Protein AF-A0A821H5Y5-F1 (afdb_monomer)

Mean predicted aligned error: 12.53 Å

Sequence (109 aa):
LCGISSSSDQTLPGKKVWSIDEEIGFYMSSINISKKIKFSHYWSDYEHRLSLMSGVVRRVSIIPASSVPCESTFSIAGYIRRKERCSLSANAIRYSLVLKDSHKLELLR

Secondary structure (DSSP, 8-state):
----------PPTT--PPPHHHHHHHHHHHHTT-TTS-HHHHHHHTTTTSHHHHHHHHHHHTS-SSSHHHHHHHHHHHHHHH-GGG---HHHHHHHHHHHHHHHHHTT-

Radius of gyration: 22.26 Å; Cα contacts (8 Å, |Δi|>4): 31; chains: 1; bounding box: 38×46×62 Å

pLDDT: mean 77.39, std 15.37, range [34.06, 91.88]

Structure (mmCIF, N/CA/C/O backbone):
data_AF-A0A821H5Y5-F1
#
_entry.id   AF-A0A821H5Y5-F1
#
loop_
_atom_site.group_PDB
_atom_site.id
_atom_site.type_symbol
_atom_site.label_atom_id
_atom_site.label_alt_id
_atom_site.label_comp_id
_atom_site.label_asym_id
_atom_site.label_entity_id
_atom_site.label_seq_id
_atom_site.pdbx_PDB_ins_code
_atom_site.Cartn_x
_atom_site.Cartn_y
_atom_site.Cartn_z
_atom_site.occupancy
_atom_site.B_iso_or_equiv
_atom_site.auth_seq_id
_atom_site.auth_comp_id
_atom_site.auth_asym_id
_atom_site.auth_atom_id
_atom_site.pdbx_PDB_model_num
ATOM 1 N N . LEU A 1 1 ? 17.289 -29.392 0.149 1.00 38.06 1 LEU A N 1
ATOM 2 C CA . LEU A 1 1 ? 17.574 -28.868 -1.205 1.00 38.06 1 LEU A CA 1
ATOM 3 C C . LEU A 1 1 ? 16.287 -28.975 -2.011 1.00 38.06 1 LEU A C 1
ATOM 5 O O . LEU A 1 1 ? 16.022 -30.029 -2.567 1.00 38.06 1 LEU A O 1
ATOM 9 N N . CYS A 1 2 ? 15.423 -27.959 -1.947 1.00 37.75 2 CYS A N 1
ATOM 10 C CA . CYS A 1 2 ? 14.150 -27.974 -2.671 1.00 37.75 2 CYS A CA 1
ATOM 11 C C . CYS A 1 2 ? 14.326 -27.148 -3.946 1.00 37.75 2 CYS A C 1
ATOM 13 O O . CYS A 1 2 ? 14.694 -25.976 -3.869 1.00 37.75 2 CYS A O 1
ATOM 15 N N . GLY A 1 3 ? 14.170 -27.807 -5.094 1.00 34.06 3 GLY A N 1
ATOM 16 C CA . GLY A 1 3 ? 14.426 -27.258 -6.418 1.00 34.06 3 GLY A CA 1
ATOM 17 C C . GLY A 1 3 ? 13.461 -26.134 -6.776 1.00 34.06 3 GLY A C 1
ATOM 18 O O . GLY A 1 3 ? 12.247 -26.258 -6.621 1.00 34.06 3 GLY A O 1
ATOM 19 N N . ILE A 1 4 ? 14.026 -25.043 -7.286 1.00 40.38 4 ILE A N 1
ATOM 20 C CA . ILE A 1 4 ? 13.291 -23.967 -7.943 1.00 40.38 4 ILE A CA 1
ATOM 21 C C . ILE A 1 4 ? 12.732 -24.563 -9.236 1.00 40.38 4 ILE A C 1
ATOM 23 O O . ILE A 1 4 ? 13.470 -24.805 -10.187 1.00 40.38 4 ILE A O 1
ATOM 27 N N . SER A 1 5 ? 11.437 -24.865 -9.240 1.00 39.47 5 SER A N 1
ATOM 28 C CA . SER A 1 5 ? 10.725 -25.227 -10.461 1.00 39.47 5 SER A CA 1
ATOM 29 C C . SER A 1 5 ? 10.432 -23.939 -11.221 1.00 39.47 5 SER A C 1
ATOM 31 O O . SER A 1 5 ? 9.617 -23.122 -10.794 1.00 39.47 5 SER A O 1
ATOM 33 N N . SER A 1 6 ? 11.159 -23.738 -12.313 1.00 44.72 6 SER A N 1
ATOM 34 C CA . SER A 1 6 ? 10.932 -22.679 -13.289 1.00 44.72 6 SER A CA 1
ATOM 35 C C . SER A 1 6 ? 9.610 -22.946 -14.008 1.00 44.72 6 SER A C 1
ATOM 37 O O . SER A 1 6 ? 9.566 -23.714 -14.965 1.00 44.72 6 SER A O 1
ATOM 39 N N . SER A 1 7 ? 8.518 -22.353 -13.529 1.00 45.25 7 SER A N 1
ATOM 40 C CA . SER A 1 7 ? 7.233 -22.396 -14.228 1.00 45.25 7 SER A CA 1
ATOM 41 C C . SER A 1 7 ? 7.280 -21.457 -15.429 1.00 45.25 7 SER A C 1
ATOM 43 O O . SER A 1 7 ? 7.194 -20.237 -15.292 1.00 45.25 7 SER A O 1
ATOM 45 N N . SER A 1 8 ? 7.464 -22.048 -16.602 1.00 48.03 8 SER A N 1
ATOM 46 C CA . SER A 1 8 ? 7.286 -21.424 -17.905 1.00 48.03 8 SER A CA 1
ATOM 47 C C . SER A 1 8 ? 5.810 -21.139 -18.213 1.00 48.03 8 SER A C 1
ATOM 49 O O . SER A 1 8 ? 4.925 -21.913 -17.856 1.00 48.03 8 SER A O 1
ATOM 51 N N . ASP A 1 9 ? 5.630 -20.050 -18.964 1.00 46.22 9 ASP A N 1
ATOM 52 C CA . ASP A 1 9 ? 4.521 -19.699 -19.859 1.00 46.22 9 ASP A CA 1
ATOM 53 C C . ASP A 1 9 ? 3.201 -19.141 -19.306 1.00 46.22 9 ASP A C 1
ATOM 55 O O . ASP A 1 9 ? 2.366 -19.839 -18.738 1.00 46.22 9 ASP A O 1
ATOM 59 N N . GLN A 1 10 ? 2.943 -17.872 -19.660 1.00 42.59 10 GLN A N 1
ATOM 60 C CA . GLN A 1 10 ? 2.063 -17.536 -20.795 1.00 42.59 10 GLN A CA 1
ATOM 61 C C . GLN A 1 10 ? 2.211 -16.042 -21.155 1.00 42.59 10 GLN A C 1
ATOM 63 O O . GLN A 1 10 ? 1.681 -15.163 -20.477 1.00 42.59 10 GLN A O 1
ATOM 68 N N . THR A 1 11 ? 2.943 -15.743 -22.234 1.00 43.88 11 THR A N 1
ATOM 69 C CA . THR A 1 11 ? 3.113 -14.373 -22.751 1.00 43.88 11 THR A CA 1
ATOM 70 C C . THR A 1 11 ? 2.211 -14.178 -23.967 1.00 43.88 11 THR A C 1
ATOM 72 O O . THR A 1 11 ? 2.352 -14.877 -24.967 1.00 43.88 11 THR A O 1
ATOM 75 N N . LEU A 1 12 ? 1.282 -13.221 -23.888 1.00 50.22 12 LEU A N 1
ATOM 76 C CA . LEU A 1 12 ? 0.505 -12.744 -25.035 1.00 50.22 12 LEU A CA 1
ATOM 77 C C . LEU A 1 12 ? 1.454 -12.219 -26.136 1.00 50.22 12 LEU A C 1
ATOM 79 O O . LEU A 1 12 ? 2.441 -11.547 -25.814 1.00 50.22 12 LEU A O 1
ATOM 83 N N . PRO A 1 13 ? 1.169 -12.477 -27.425 1.00 40.47 13 PRO A N 1
ATOM 84 C CA . PRO A 1 13 ? 2.076 -12.140 -28.515 1.00 40.47 13 PRO A CA 1
ATOM 85 C C . PRO A 1 13 ? 2.171 -10.614 -28.668 1.00 40.47 13 PRO A C 1
ATOM 87 O O . PRO A 1 13 ? 1.183 -9.949 -28.968 1.00 40.47 13 PRO A O 1
ATOM 90 N N . GLY A 1 14 ? 3.363 -10.050 -28.444 1.00 56.97 14 GLY A N 1
ATOM 91 C CA . GLY A 1 14 ? 3.690 -8.657 -28.788 1.00 56.97 14 GLY A CA 1
ATOM 92 C C . GLY A 1 14 ? 4.061 -7.714 -27.636 1.00 56.97 14 GLY A C 1
ATOM 93 O O . GLY A 1 14 ? 4.491 -6.593 -27.904 1.00 56.97 14 GLY A O 1
ATOM 94 N N . LYS A 1 15 ? 3.965 -8.123 -26.363 1.00 58.75 15 LYS A N 1
ATOM 95 C CA . LYS A 1 15 ? 4.492 -7.314 -25.244 1.00 58.75 15 LYS A CA 1
ATOM 96 C C . LYS A 1 15 ? 5.953 -7.676 -24.975 1.00 58.75 15 LYS A C 1
ATOM 98 O O . LYS A 1 15 ? 6.232 -8.727 -24.408 1.00 58.75 15 LYS A O 1
ATOM 103 N N . LYS A 1 16 ? 6.887 -6.795 -25.362 1.00 71.06 16 LYS A N 1
ATOM 104 C CA . LYS A 1 16 ? 8.295 -6.889 -24.938 1.00 71.06 16 LYS A CA 1
ATOM 105 C C . LYS A 1 16 ? 8.335 -6.800 -23.408 1.00 71.06 16 LYS A C 1
ATOM 107 O O . LYS A 1 16 ? 8.073 -5.733 -22.861 1.00 71.06 16 LYS A O 1
ATOM 112 N N . VAL A 1 17 ? 8.642 -7.907 -22.739 1.00 77.69 17 VAL A N 1
ATOM 113 C CA . VAL A 1 17 ? 8.937 -7.919 -21.301 1.00 77.69 17 VAL A CA 1
ATOM 114 C C . VAL A 1 17 ? 10.341 -7.350 -21.127 1.00 77.69 17 VAL A C 1
ATOM 116 O O . VAL A 1 17 ? 11.274 -7.826 -21.770 1.00 77.69 17 VAL A O 1
ATOM 119 N N . TRP A 1 18 ? 10.474 -6.287 -20.337 1.00 84.38 18 TRP A N 1
ATOM 120 C CA . TRP A 1 18 ? 11.763 -5.642 -20.090 1.00 84.38 18 TRP A CA 1
ATOM 121 C C . T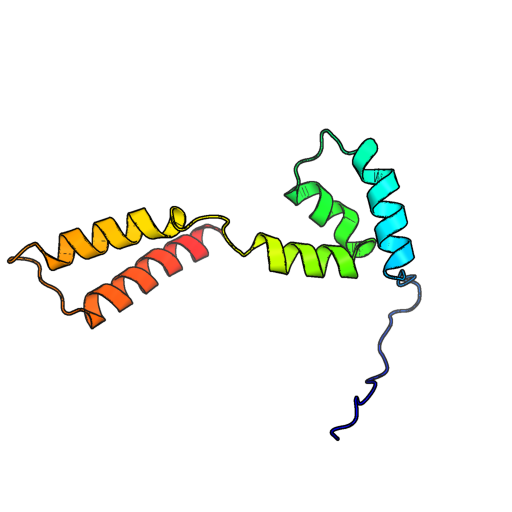RP A 1 18 ? 12.508 -6.363 -18.969 1.00 84.38 18 TRP A C 1
ATOM 123 O O . TRP A 1 18 ? 11.893 -6.866 -18.025 1.00 84.38 18 TRP A O 1
ATOM 133 N N . SER A 1 19 ? 13.834 -6.424 -19.074 1.00 89.69 19 SER A N 1
ATOM 134 C CA . SER A 1 19 ? 14.665 -6.859 -17.951 1.00 89.69 19 SER A CA 1
ATOM 135 C C . SER A 1 19 ? 14.662 -5.802 -16.842 1.00 89.69 19 SER A C 1
ATOM 137 O O . SER A 1 19 ? 14.326 -4.637 -17.065 1.00 89.69 19 SER A O 1
ATOM 139 N N . ILE A 1 20 ? 15.070 -6.191 -15.631 1.00 88.69 20 ILE A N 1
ATOM 140 C CA . ILE A 1 20 ? 15.155 -5.246 -14.511 1.00 88.69 20 ILE A CA 1
ATOM 141 C C . ILE A 1 20 ? 16.121 -4.088 -14.809 1.00 88.69 20 ILE A C 1
ATOM 143 O O . ILE A 1 20 ? 15.824 -2.946 -14.469 1.00 88.69 20 ILE A O 1
ATOM 147 N N . ASP A 1 21 ? 17.229 -4.357 -15.503 1.00 91.88 21 ASP A N 1
ATOM 148 C CA . ASP A 1 21 ? 18.220 -3.342 -15.867 1.00 91.88 21 ASP A CA 1
ATOM 149 C C . ASP A 1 21 ? 17.668 -2.360 -16.911 1.00 91.88 21 ASP A C 1
ATOM 151 O O . ASP A 1 21 ? 17.907 -1.154 -16.822 1.00 91.88 21 ASP A O 1
ATOM 155 N N . GLU A 1 22 ? 16.874 -2.855 -17.869 1.00 91.31 22 GLU A N 1
ATOM 156 C CA . GLU A 1 22 ? 16.170 -2.019 -18.847 1.00 91.31 22 GLU A CA 1
ATOM 157 C C . GLU A 1 22 ? 15.120 -1.123 -18.166 1.00 91.31 22 GLU A C 1
ATOM 159 O O . GLU A 1 22 ? 15.046 0.074 -18.462 1.00 91.31 22 GLU A O 1
ATOM 164 N N . GLU A 1 23 ? 14.337 -1.669 -17.226 1.00 91.69 23 GLU A N 1
ATOM 165 C CA . GLU A 1 23 ? 13.358 -0.897 -16.446 1.00 91.69 23 GLU A CA 1
ATOM 166 C C . GLU A 1 23 ? 14.043 0.195 -15.600 1.00 91.69 23 GLU A C 1
ATOM 168 O O . GLU A 1 23 ? 13.604 1.350 -15.614 1.00 91.69 23 GLU A O 1
ATOM 173 N N . ILE A 1 24 ? 15.151 -0.130 -14.921 1.00 91.19 24 ILE A N 1
ATOM 174 C CA . ILE A 1 24 ? 15.936 0.832 -14.128 1.00 91.19 24 ILE A CA 1
ATOM 175 C C . ILE A 1 24 ? 16.503 1.936 -15.025 1.00 91.19 24 ILE A C 1
ATOM 177 O O . ILE A 1 24 ? 16.400 3.119 -14.686 1.00 91.19 24 ILE A O 1
ATOM 181 N N . GLY A 1 25 ? 17.075 1.572 -16.176 1.00 91.06 25 GLY A N 1
ATOM 182 C CA . GLY A 1 25 ? 17.611 2.532 -17.140 1.00 91.06 25 GLY A CA 1
ATOM 183 C C . GLY A 1 25 ? 16.541 3.504 -17.637 1.00 91.06 25 GLY A C 1
ATOM 184 O O . GLY A 1 25 ? 16.750 4.722 -17.637 1.00 91.06 25 GLY A O 1
ATOM 185 N N . PHE A 1 26 ? 15.356 2.987 -17.977 1.00 90.38 26 PHE A N 1
ATOM 186 C CA . PHE A 1 26 ? 14.223 3.823 -18.360 1.00 90.38 26 PHE A CA 1
ATOM 187 C C . PHE A 1 26 ? 13.797 4.749 -17.222 1.00 90.38 26 PHE A C 1
ATOM 189 O O . PHE A 1 26 ? 13.697 5.954 -17.446 1.00 90.38 26 PHE A O 1
ATOM 196 N N . TYR A 1 27 ? 13.617 4.223 -16.009 1.00 89.31 27 TYR A N 1
ATOM 197 C CA . TYR A 1 27 ? 13.226 5.009 -14.839 1.00 89.31 27 TYR A CA 1
ATOM 198 C C . TYR A 1 27 ? 14.187 6.176 -14.560 1.00 89.31 27 TYR A C 1
ATOM 200 O O . TYR A 1 27 ? 13.748 7.308 -14.353 1.00 89.31 27 TYR A O 1
ATOM 208 N N . MET A 1 28 ? 15.500 5.934 -14.605 1.00 89.12 28 MET A N 1
ATOM 209 C CA . MET A 1 28 ? 16.509 6.980 -14.385 1.00 89.12 28 MET A CA 1
ATOM 210 C C . MET A 1 28 ? 16.471 8.069 -15.467 1.00 89.12 28 MET A C 1
ATOM 212 O O . MET A 1 28 ? 16.729 9.243 -15.185 1.00 89.12 28 MET A O 1
ATOM 216 N N . SER A 1 29 ? 16.113 7.707 -16.701 1.00 87.50 29 SER A N 1
ATOM 217 C CA . SER A 1 29 ? 15.958 8.668 -17.799 1.00 87.50 29 SER A CA 1
ATOM 218 C C . SER A 1 29 ? 14.651 9.470 -17.712 1.00 87.50 29 SER A C 1
ATOM 220 O O . SER A 1 29 ? 14.643 10.680 -17.947 1.00 87.50 29 SER 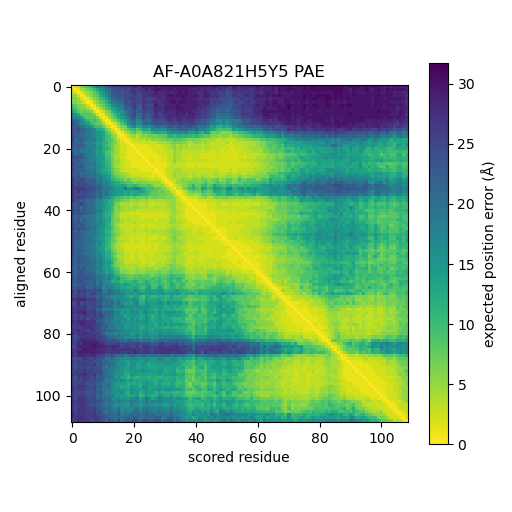A O 1
ATOM 222 N N . SER A 1 30 ? 13.548 8.830 -17.316 1.00 84.56 30 SER A N 1
ATOM 223 C CA . SER A 1 30 ? 12.207 9.421 -17.294 1.00 84.56 30 SER A CA 1
ATOM 224 C C . SER A 1 30 ? 11.956 10.277 -16.053 1.00 84.56 30 SER A C 1
ATOM 226 O O . SER A 1 30 ? 11.235 11.276 -16.135 1.00 84.56 30 SER A O 1
ATOM 228 N N . ILE A 1 31 ? 12.569 9.951 -14.909 1.00 81.25 31 ILE A N 1
ATOM 229 C CA . ILE A 1 31 ? 12.334 10.671 -13.649 1.00 81.25 31 ILE A CA 1
ATOM 230 C C . ILE A 1 31 ? 12.770 12.137 -13.716 1.00 81.25 31 ILE A C 1
ATOM 232 O O . ILE A 1 31 ? 12.122 13.013 -13.142 1.00 81.25 31 ILE A O 1
ATOM 236 N N . ASN A 1 32 ? 13.824 12.428 -14.482 1.00 72.69 32 ASN A N 1
ATOM 237 C CA . ASN A 1 32 ? 14.318 13.789 -14.673 1.00 72.69 32 ASN A CA 1
ATOM 238 C C . ASN A 1 32 ? 13.345 14.660 -15.481 1.00 72.69 32 ASN A C 1
ATOM 240 O O . ASN A 1 32 ? 13.247 15.861 -15.230 1.00 72.69 32 ASN A O 1
ATOM 244 N N . ILE A 1 33 ? 12.587 14.048 -16.394 1.00 70.19 33 ILE A N 1
ATOM 245 C CA . ILE A 1 33 ? 11.552 14.699 -17.211 1.00 70.19 33 ILE A CA 1
ATOM 246 C C . ILE A 1 33 ? 10.245 14.829 -16.405 1.00 70.19 33 ILE A C 1
ATOM 248 O O . ILE A 1 33 ? 9.506 15.805 -16.527 1.00 70.19 33 ILE A O 1
ATOM 252 N N . SER A 1 34 ? 9.991 13.874 -15.512 1.00 63.94 34 SER A N 1
ATOM 253 C CA . SER A 1 34 ? 8.739 13.696 -14.774 1.00 63.94 34 SER A CA 1
ATOM 254 C C . SER A 1 34 ? 8.621 14.503 -13.466 1.00 63.94 34 SER A C 1
ATOM 256 O O . SER A 1 34 ? 7.696 14.261 -12.690 1.00 63.94 34 SER A O 1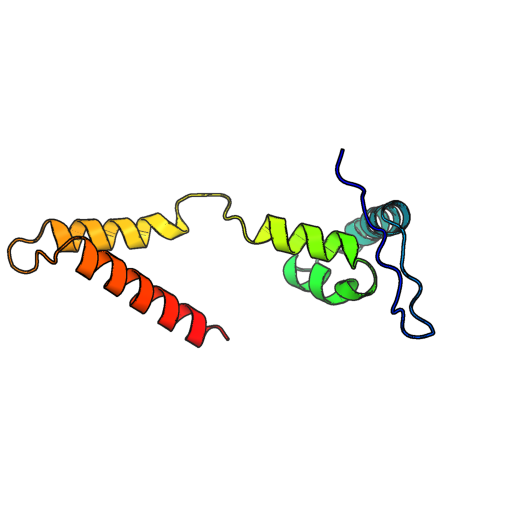
ATOM 258 N N . LYS A 1 35 ? 9.492 15.485 -13.189 1.00 67.25 35 LYS A N 1
ATOM 259 C CA . LYS A 1 35 ? 9.530 16.214 -11.893 1.00 67.25 35 LYS A CA 1
ATOM 260 C C . LYS A 1 35 ? 8.211 16.883 -11.463 1.00 67.25 35 LYS A C 1
ATOM 262 O O . LYS A 1 35 ? 8.080 17.264 -10.305 1.00 67.25 35 LYS A O 1
ATOM 267 N N . LYS A 1 36 ? 7.240 17.040 -12.370 1.00 76.94 36 LYS A N 1
ATOM 268 C CA . LYS A 1 36 ? 5.910 17.614 -12.091 1.00 76.94 36 LYS A CA 1
ATOM 269 C C . LYS A 1 36 ? 4.788 16.578 -11.913 1.00 76.94 36 LYS A C 1
ATOM 271 O O . LYS A 1 36 ? 3.675 16.966 -11.565 1.00 76.94 36 LYS A O 1
ATOM 276 N N . ILE A 1 37 ? 5.038 15.292 -12.157 1.00 82.94 37 ILE A N 1
ATOM 277 C CA . ILE A 1 37 ? 4.012 14.242 -12.072 1.00 82.94 37 ILE A CA 1
ATOM 278 C C . ILE A 1 37 ? 3.927 13.736 -10.629 1.00 82.94 37 ILE A C 1
ATOM 280 O O . ILE A 1 37 ? 4.941 13.486 -9.978 1.00 82.94 37 ILE A O 1
ATOM 284 N N . LYS A 1 38 ? 2.703 13.576 -10.114 1.00 84.62 38 LYS A N 1
ATOM 285 C CA . LYS A 1 38 ? 2.470 12.957 -8.803 1.00 84.62 38 LYS A CA 1
ATOM 286 C C . LYS A 1 38 ? 2.955 11.508 -8.823 1.00 84.62 38 LYS A C 1
ATOM 288 O O . LYS A 1 38 ? 2.702 10.792 -9.786 1.00 84.62 38 LYS A O 1
ATOM 293 N N . PHE A 1 39 ? 3.567 11.059 -7.729 1.00 85.25 39 PHE A N 1
ATOM 294 C CA . PHE A 1 39 ? 4.102 9.700 -7.594 1.00 85.25 39 PHE A CA 1
ATOM 295 C C . PHE A 1 39 ? 3.108 8.614 -8.037 1.00 85.25 39 PHE A C 1
ATOM 297 O O . PHE A 1 39 ? 3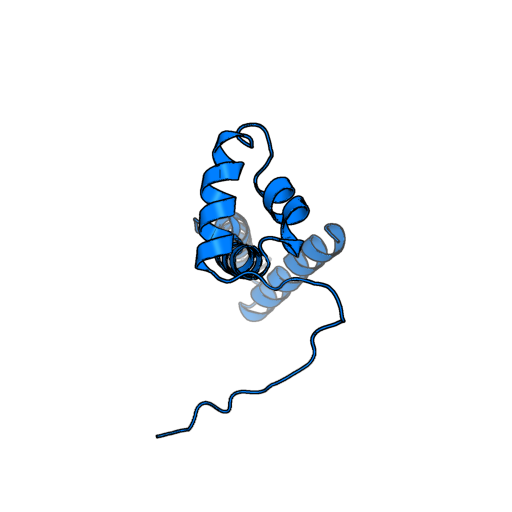.443 7.776 -8.865 1.00 85.25 39 PHE A O 1
ATOM 304 N N . SER A 1 40 ? 1.864 8.665 -7.550 1.00 84.94 40 SER A N 1
ATOM 305 C CA . SER A 1 40 ? 0.828 7.683 -7.900 1.00 84.94 40 SER A CA 1
ATOM 306 C C . SER A 1 40 ? 0.483 7.670 -9.390 1.00 84.94 40 SER A C 1
ATOM 308 O O . SER A 1 40 ? 0.262 6.602 -9.949 1.00 84.94 40 SER A O 1
ATOM 310 N N . HIS A 1 41 ? 0.471 8.836 -10.039 1.00 87.19 41 HIS A N 1
ATOM 311 C CA . HIS A 1 41 ? 0.164 8.946 -11.465 1.00 87.19 41 HIS A CA 1
ATOM 312 C C . HIS A 1 41 ? 1.308 8.377 -12.297 1.00 87.19 41 HIS A C 1
ATOM 314 O O . HIS A 1 41 ? 1.069 7.570 -13.182 1.00 87.19 41 HIS A O 1
ATOM 320 N N . TYR A 1 42 ? 2.554 8.700 -11.940 1.00 88.94 42 TYR A N 1
ATOM 321 C CA . TYR A 1 42 ? 3.725 8.160 -12.623 1.00 88.94 42 TYR A CA 1
ATOM 322 C C . TYR A 1 42 ? 3.711 6.622 -12.646 1.00 88.94 42 TYR A C 1
ATOM 324 O O . TYR A 1 42 ? 3.846 6.008 -13.701 1.00 88.94 42 TYR A O 1
ATOM 332 N N . TRP A 1 43 ? 3.495 5.982 -11.496 1.00 88.94 43 TRP A N 1
ATOM 333 C CA . TRP A 1 43 ? 3.497 4.517 -11.431 1.00 88.94 43 TRP A CA 1
ATOM 334 C C . TRP A 1 43 ? 2.288 3.868 -12.104 1.00 88.94 43 TRP A C 1
ATOM 336 O O . TRP A 1 43 ? 2.408 2.725 -12.532 1.00 88.94 43 TRP A O 1
ATOM 346 N N . SER A 1 44 ? 1.168 4.585 -12.226 1.00 86.62 44 SER A N 1
ATOM 347 C CA . SER A 1 44 ? -0.000 4.134 -12.989 1.00 86.62 44 SER A CA 1
ATOM 348 C C . SER A 1 44 ? 0.231 4.258 -14.500 1.00 86.62 44 SER A C 1
ATOM 350 O O . SER A 1 44 ? -0.054 3.326 -15.246 1.00 86.62 44 SER A O 1
ATOM 352 N N . ASP A 1 45 ? 0.785 5.382 -14.956 1.00 88.06 45 ASP A N 1
ATOM 353 C CA . ASP A 1 45 ? 0.970 5.693 -16.379 1.00 88.06 45 ASP A CA 1
ATOM 354 C C . ASP A 1 45 ? 2.052 4.823 -17.034 1.00 88.06 45 ASP A C 1
ATOM 356 O O . ASP A 1 45 ? 1.982 4.529 -18.228 1.00 88.06 45 ASP A O 1
ATOM 360 N N . TYR A 1 46 ? 3.058 4.402 -16.261 1.00 87.88 46 TYR A N 1
ATOM 361 C CA . TYR A 1 46 ? 4.166 3.568 -16.738 1.00 87.88 46 TYR A CA 1
ATOM 362 C C . TYR A 1 46 ? 4.077 2.108 -16.284 1.00 87.88 46 TYR A C 1
ATOM 364 O O . TYR A 1 46 ? 5.018 1.351 -16.523 1.00 87.88 46 TYR A O 1
ATOM 372 N N . GLU A 1 47 ? 2.968 1.680 -15.675 1.00 86.19 47 GLU A N 1
ATOM 373 C CA . GLU A 1 47 ? 2.790 0.327 -15.127 1.00 86.19 47 GLU A CA 1
ATOM 374 C C . GLU A 1 47 ? 3.104 -0.783 -16.143 1.00 86.19 47 GLU A C 1
ATOM 376 O O . GLU A 1 47 ? 3.749 -1.778 -15.815 1.00 86.19 47 GLU A O 1
ATOM 381 N N . HIS A 1 48 ? 2.688 -0.605 -17.398 1.00 85.94 48 HIS A N 1
ATOM 382 C CA . HIS A 1 48 ? 2.906 -1.582 -18.467 1.00 85.94 48 HIS A CA 1
ATOM 383 C C . HIS A 1 48 ? 4.357 -1.672 -18.940 1.00 85.94 48 HIS A C 1
ATOM 385 O O . HIS A 1 48 ? 4.722 -2.698 -19.510 1.00 85.94 48 HIS A O 1
ATOM 391 N N . ARG A 1 49 ? 5.156 -0.612 -18.759 1.00 84.44 49 ARG A N 1
ATOM 392 C CA . ARG A 1 49 ? 6.583 -0.568 -19.137 1.00 84.44 49 ARG A CA 1
ATOM 393 C C . ARG A 1 49 ? 7.507 -0.886 -17.967 1.00 84.44 49 ARG A C 1
ATOM 395 O O . ARG A 1 49 ? 8.600 -1.382 -18.185 1.00 84.44 49 ARG A O 1
ATOM 402 N N . LEU A 1 50 ? 7.062 -0.579 -16.753 1.00 88.25 50 LEU A N 1
ATOM 403 C CA . LEU A 1 50 ? 7.780 -0.751 -15.495 1.00 88.25 50 LEU A CA 1
ATOM 404 C C . LEU A 1 50 ? 7.056 -1.786 -14.635 1.00 88.25 50 LEU A C 1
ATOM 406 O O . LEU A 1 50 ? 6.634 -1.505 -13.513 1.00 88.25 50 LEU A O 1
ATOM 410 N N . SER A 1 51 ? 6.814 -2.969 -15.189 1.00 88.62 51 SER A N 1
ATOM 411 C CA . SER A 1 51 ? 5.969 -3.985 -14.556 1.00 88.62 51 SER A CA 1
ATOM 412 C C . SER A 1 51 ? 6.617 -4.563 -13.294 1.00 88.62 51 SER A C 1
ATOM 414 O O . SER A 1 51 ? 5.955 -4.703 -12.260 1.00 88.62 51 SER A O 1
ATOM 416 N N . LEU A 1 52 ? 7.928 -4.820 -13.338 1.00 89.19 52 LEU A N 1
ATOM 417 C CA . LEU A 1 52 ? 8.680 -5.358 -12.208 1.00 89.19 52 LEU A CA 1
ATOM 418 C C . LEU A 1 52 ? 8.848 -4.282 -11.134 1.00 89.19 52 LEU A C 1
ATOM 420 O O . LEU A 1 52 ? 8.549 -4.517 -9.956 1.00 89.19 52 LEU A O 1
ATOM 424 N N . MET A 1 53 ? 9.252 -3.077 -11.539 1.00 89.44 53 MET A N 1
ATOM 425 C CA . MET A 1 53 ? 9.449 -1.951 -10.630 1.00 89.44 53 MET A CA 1
ATOM 426 C C . MET A 1 53 ? 8.137 -1.477 -9.999 1.00 89.44 53 MET A C 1
ATOM 428 O O . MET A 1 53 ? 8.089 -1.296 -8.784 1.00 89.44 53 MET A O 1
ATOM 432 N N . SER A 1 54 ? 7.050 -1.335 -10.764 1.00 89.12 54 SER A N 1
ATOM 433 C CA . SER A 1 54 ? 5.737 -0.945 -10.218 1.00 89.12 54 SER A CA 1
ATOM 434 C C . SER A 1 54 ? 5.197 -1.983 -9.231 1.00 89.12 54 SER A C 1
ATOM 436 O O . SER A 1 54 ? 4.533 -1.626 -8.254 1.00 89.12 54 SER A O 1
ATOM 438 N N . GLY A 1 55 ? 5.505 -3.267 -9.438 1.00 86.94 55 GLY A N 1
ATOM 439 C CA . GLY A 1 55 ? 5.205 -4.331 -8.484 1.00 86.94 55 GLY A CA 1
ATOM 440 C C . GLY A 1 55 ? 5.960 -4.162 -7.163 1.00 86.94 55 GLY A C 1
ATOM 441 O O . GLY A 1 55 ? 5.367 -4.293 -6.091 1.00 86.94 55 GLY A O 1
ATOM 442 N N . VAL A 1 56 ? 7.255 -3.833 -7.218 1.00 88.31 56 VAL A N 1
ATO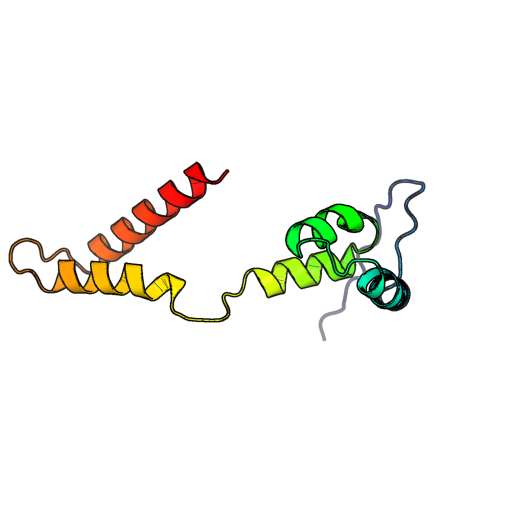M 443 C CA . VAL A 1 56 ? 8.066 -3.539 -6.020 1.00 88.31 56 VAL A CA 1
ATOM 444 C C . VAL A 1 56 ? 7.555 -2.288 -5.313 1.00 88.31 56 VAL A C 1
ATOM 446 O O . VAL A 1 56 ? 7.320 -2.321 -4.105 1.00 88.31 56 VAL A O 1
ATOM 449 N N . VAL A 1 57 ? 7.327 -1.211 -6.061 1.00 89.06 57 VAL A N 1
ATOM 450 C CA . VAL A 1 57 ? 6.852 0.066 -5.528 1.00 89.06 57 VAL A CA 1
ATOM 451 C C . VAL A 1 57 ? 5.526 -0.103 -4.815 1.00 89.06 57 VAL A C 1
ATOM 453 O O . VAL A 1 57 ? 5.404 0.336 -3.681 1.00 89.06 57 VAL A O 1
ATOM 456 N N . ARG A 1 58 ? 4.557 -0.810 -5.404 1.00 86.12 58 ARG A N 1
ATOM 457 C CA . ARG A 1 58 ? 3.280 -1.069 -4.728 1.00 86.12 58 ARG A CA 1
ATOM 458 C C . ARG A 1 58 ? 3.463 -1.784 -3.398 1.00 86.12 58 ARG A C 1
ATOM 460 O O . ARG A 1 58 ? 2.850 -1.381 -2.419 1.00 86.12 58 ARG A O 1
ATOM 467 N N . ARG A 1 59 ? 4.339 -2.789 -3.326 1.00 85.88 59 ARG A N 1
ATOM 468 C CA . ARG A 1 59 ? 4.606 -3.494 -2.062 1.00 85.88 59 ARG A CA 1
ATOM 469 C C . ARG A 1 59 ? 5.237 -2.585 -1.010 1.00 85.88 59 ARG A C 1
ATOM 471 O O . ARG A 1 59 ? 4.829 -2.632 0.144 1.00 85.88 59 ARG A O 1
ATOM 478 N N . VAL A 1 60 ? 6.205 -1.760 -1.400 1.00 85.44 60 VAL A N 1
ATOM 479 C CA . VAL A 1 60 ? 6.927 -0.883 -0.467 1.00 85.44 60 VAL A CA 1
ATOM 480 C C . VAL A 1 60 ? 6.076 0.320 -0.053 1.00 85.44 60 VAL A C 1
ATOM 482 O O . VAL A 1 60 ? 6.056 0.679 1.118 1.00 85.44 60 VAL A O 1
ATOM 485 N N . SER A 1 61 ? 5.323 0.916 -0.976 1.00 82.12 61 SER A N 1
ATOM 486 C CA . SER A 1 61 ? 4.496 2.102 -0.726 1.00 82.12 61 SER A CA 1
ATOM 487 C C . SER A 1 61 ? 3.247 1.830 0.116 1.00 82.12 61 SER A C 1
ATOM 489 O O . SER A 1 61 ? 2.661 2.777 0.632 1.00 82.12 61 SER A O 1
ATOM 491 N N . ILE A 1 62 ? 2.836 0.567 0.276 1.00 78.50 62 ILE A N 1
ATOM 492 C CA . ILE A 1 62 ? 1.767 0.183 1.215 1.00 78.50 62 ILE A CA 1
ATOM 493 C C . ILE A 1 62 ? 2.250 0.267 2.670 1.00 78.50 62 ILE A C 1
ATOM 495 O O . ILE A 1 62 ? 1.430 0.414 3.575 1.00 78.50 62 ILE A O 1
ATOM 499 N N . ILE A 1 63 ? 3.561 0.192 2.913 1.00 79.75 63 ILE A N 1
ATOM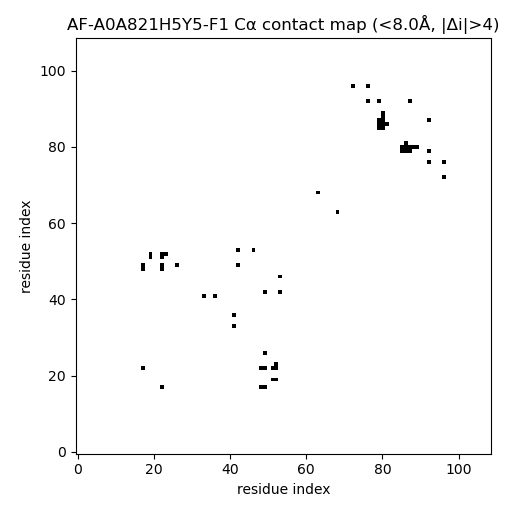 500 C CA . ILE A 1 63 ? 4.121 0.238 4.262 1.00 79.75 63 ILE A CA 1
ATOM 501 C C . ILE A 1 63 ? 4.110 1.700 4.731 1.00 79.75 63 ILE A C 1
ATOM 503 O O . ILE A 1 63 ? 4.849 2.523 4.182 1.00 79.75 63 ILE A O 1
ATOM 507 N N . PRO A 1 64 ? 3.285 2.064 5.730 1.00 78.12 64 PRO A N 1
ATOM 508 C CA . PRO A 1 64 ? 3.279 3.421 6.247 1.00 78.12 64 PRO A CA 1
ATOM 509 C C . PRO A 1 64 ? 4.627 3.725 6.906 1.00 78.12 64 PRO A C 1
ATOM 511 O O . PRO A 1 64 ? 5.168 2.916 7.656 1.00 78.12 64 PRO A O 1
ATOM 514 N N . ALA A 1 65 ? 5.155 4.923 6.659 1.00 82.38 65 ALA A N 1
ATOM 515 C CA . ALA A 1 65 ? 6.430 5.357 7.228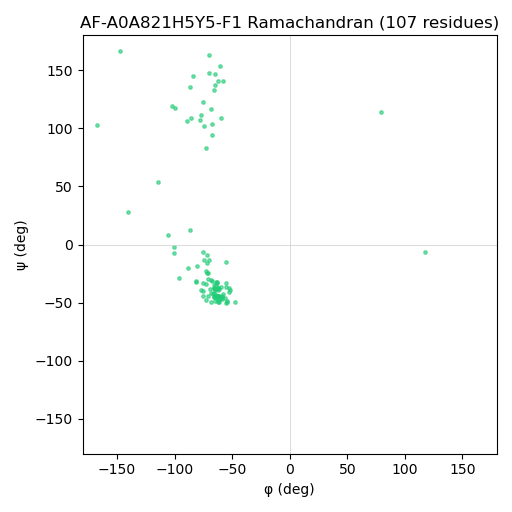 1.00 82.38 65 ALA A CA 1
ATOM 516 C C . ALA A 1 65 ? 6.361 5.660 8.740 1.00 82.38 65 ALA A C 1
ATOM 518 O O . ALA A 1 65 ? 7.394 5.898 9.361 1.00 82.38 65 ALA A O 1
ATOM 519 N N . SER A 1 66 ? 5.165 5.685 9.340 1.00 81.44 66 SER A N 1
ATOM 520 C CA . SER A 1 66 ? 4.989 5.946 10.771 1.00 81.44 66 SER A CA 1
ATOM 521 C C . SER A 1 66 ? 3.797 5.199 11.372 1.00 81.44 66 SER A C 1
ATOM 523 O O . SER A 1 66 ? 2.922 4.701 10.662 1.00 81.44 66 SER A O 1
ATOM 525 N N . SER A 1 67 ? 3.754 5.163 12.705 1.00 79.38 67 SER A N 1
ATOM 526 C CA . SER A 1 67 ? 2.634 4.662 13.512 1.00 79.38 67 SER A CA 1
ATOM 527 C C . SER A 1 67 ? 1.431 5.607 13.563 1.00 79.38 67 SER A C 1
ATOM 529 O O . SER A 1 67 ? 0.351 5.184 13.978 1.00 79.38 67 SER A O 1
ATOM 531 N N . VAL A 1 68 ? 1.592 6.861 13.127 1.00 76.50 68 VAL A N 1
ATOM 532 C CA . VAL A 1 68 ? 0.582 7.930 13.222 1.00 76.50 68 VAL A CA 1
ATOM 533 C C . VAL A 1 68 ? -0.787 7.535 12.649 1.00 76.50 68 VAL A C 1
ATOM 535 O O . VAL A 1 68 ? -1.796 7.845 13.288 1.00 76.50 68 VAL A O 1
ATOM 538 N N . PRO A 1 69 ? -0.895 6.796 11.522 1.00 75.88 69 PRO A N 1
ATOM 539 C CA . PRO A 1 69 ? -2.194 6.342 11.022 1.00 75.88 69 PRO A CA 1
ATOM 540 C C . PRO A 1 69 ? -2.998 5.534 12.055 1.00 75.88 69 PRO A C 1
ATOM 542 O O . PRO A 1 69 ? -4.224 5.643 12.105 1.00 75.88 69 PRO A O 1
ATOM 545 N N . CYS A 1 70 ? -2.317 4.778 12.920 1.00 82.31 70 CYS A N 1
ATOM 546 C CA . CYS A 1 70 ? -2.934 3.953 13.957 1.00 82.31 70 CYS A CA 1
ATOM 547 C C . CYS A 1 70 ? -3.165 4.707 15.280 1.00 82.31 70 CYS A C 1
ATOM 549 O O . CYS A 1 70 ? -4.007 4.288 16.074 1.00 82.31 70 CYS A O 1
ATOM 551 N N . GLU A 1 71 ? -2.469 5.820 15.533 1.00 83.75 71 GLU A N 1
ATOM 552 C CA . GLU A 1 71 ? -2.532 6.558 16.809 1.00 83.75 71 GLU A CA 1
ATOM 553 C C . GLU A 1 71 ? -3.927 7.114 17.112 1.00 83.75 71 GLU A C 1
ATOM 555 O O . GLU A 1 71 ? -4.389 7.063 18.256 1.00 83.75 71 GLU A O 1
ATOM 560 N N . SER A 1 72 ? -4.642 7.578 16.084 1.00 84.38 72 SER A N 1
ATOM 561 C CA . SER A 1 72 ? -6.036 8.019 16.228 1.00 84.38 72 SER A CA 1
ATOM 562 C C . SER A 1 72 ? -6.947 6.873 16.693 1.00 84.38 72 SER A C 1
ATOM 564 O O . SER A 1 72 ? -7.728 7.024 17.636 1.00 84.38 72 SER A O 1
ATOM 566 N N . THR A 1 73 ? -6.787 5.692 16.095 1.00 84.62 73 THR A N 1
ATOM 567 C CA . THR A 1 73 ? -7.524 4.478 16.449 1.00 84.62 73 THR A CA 1
ATOM 568 C C . THR A 1 73 ? -7.167 3.994 17.859 1.00 84.62 73 THR A C 1
ATOM 570 O O . THR A 1 73 ? -8.068 3.667 18.637 1.00 84.62 73 THR A O 1
ATOM 573 N N . PHE A 1 74 ? -5.889 4.022 18.247 1.00 86.19 74 PHE A N 1
ATOM 574 C CA . PHE A 1 74 ? -5.465 3.673 19.608 1.00 86.19 74 PHE A CA 1
ATOM 575 C C . PHE A 1 74 ? -5.984 4.651 20.663 1.00 86.19 74 PHE A C 1
ATOM 577 O O . PHE A 1 74 ? -6.392 4.222 21.744 1.00 86.19 74 PHE A O 1
ATOM 584 N N . SER A 1 75 ? -6.043 5.944 20.344 1.00 86.69 75 SER A N 1
ATOM 585 C CA . SER A 1 75 ? -6.595 6.965 21.239 1.00 86.69 75 SER A CA 1
ATOM 586 C C . SER A 1 75 ? -8.076 6.714 21.532 1.00 86.69 75 SER A C 1
ATOM 588 O O . SER A 1 75 ? -8.492 6.735 22.693 1.00 86.69 75 SER A O 1
ATOM 590 N N . ILE A 1 76 ? -8.862 6.389 20.498 1.00 85.38 76 ILE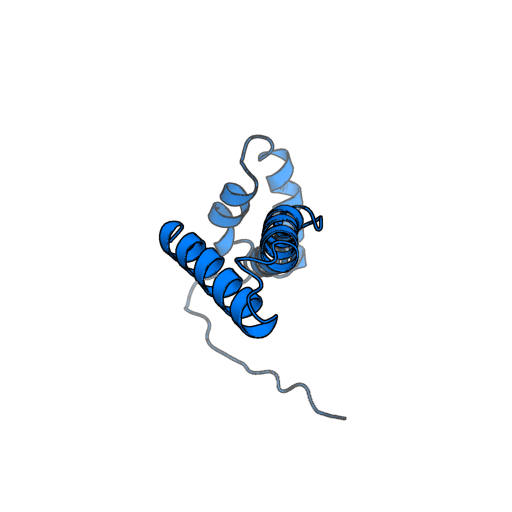 A N 1
ATOM 591 C CA . ILE A 1 76 ? -10.284 6.036 20.633 1.00 85.38 76 ILE A CA 1
ATOM 592 C C . ILE A 1 76 ? -10.447 4.758 21.466 1.00 85.38 76 ILE A C 1
ATOM 594 O O . ILE A 1 76 ? -11.235 4.730 22.413 1.00 85.38 76 ILE A O 1
ATOM 598 N N . ALA A 1 77 ? -9.667 3.717 21.167 1.00 85.81 77 ALA A N 1
ATOM 599 C CA . ALA A 1 77 ? -9.702 2.459 21.909 1.00 85.81 77 ALA A CA 1
ATOM 600 C C . ALA A 1 77 ? -9.378 2.662 23.400 1.00 85.81 77 ALA A C 1
ATOM 602 O O . ALA A 1 77 ? -10.069 2.142 24.280 1.00 85.81 77 ALA A O 1
ATOM 603 N N . GLY A 1 78 ? -8.352 3.466 23.691 1.00 84.06 78 GLY A N 1
ATOM 604 C CA . GLY A 1 78 ? -7.951 3.816 25.050 1.00 84.06 78 GLY A CA 1
ATOM 605 C C . GLY A 1 78 ? -8.981 4.675 25.784 1.00 84.06 78 GLY A C 1
ATOM 606 O O . GLY A 1 78 ? -9.103 4.567 27.004 1.00 84.06 78 GLY A O 1
ATOM 607 N N . TYR A 1 79 ? -9.735 5.516 25.075 1.00 85.44 79 TYR A N 1
ATOM 608 C CA . TYR A 1 79 ? -10.850 6.266 25.656 1.00 85.44 79 TYR A CA 1
ATOM 609 C C . TYR A 1 79 ? -12.011 5.341 26.046 1.00 85.44 79 TYR A C 1
ATOM 611 O O . TYR A 1 79 ? -12.457 5.381 27.192 1.00 85.44 79 TYR A O 1
ATOM 619 N N . ILE A 1 80 ? -12.448 4.465 25.133 1.00 84.00 80 ILE A N 1
ATOM 620 C CA . ILE A 1 80 ? -13.555 3.522 25.370 1.00 84.00 80 ILE A CA 1
ATOM 621 C C . ILE A 1 80 ? -13.231 2.600 26.549 1.00 84.00 80 ILE A C 1
ATOM 623 O O . ILE A 1 80 ? -14.049 2.441 27.451 1.00 84.00 80 ILE A O 1
ATOM 627 N N . ARG A 1 81 ? -12.007 2.061 26.600 1.00 80.88 81 ARG A N 1
ATOM 628 C CA . ARG A 1 81 ? -11.588 1.154 27.677 1.00 80.88 81 ARG A CA 1
ATOM 629 C C . ARG A 1 81 ? -11.554 1.815 29.059 1.00 80.88 81 ARG A C 1
ATOM 631 O O . ARG A 1 81 ? -11.819 1.144 30.048 1.00 80.88 81 ARG A O 1
ATOM 638 N N . ARG A 1 82 ? -11.196 3.101 29.147 1.00 81.06 82 ARG A N 1
ATOM 639 C CA . ARG A 1 82 ? -11.058 3.821 30.430 1.00 81.06 82 ARG A CA 1
ATOM 640 C C . ARG A 1 82 ? -12.385 4.308 31.010 1.00 81.06 82 ARG A C 1
ATOM 642 O O . ARG A 1 82 ? -12.437 4.646 32.187 1.00 81.06 82 ARG A O 1
ATOM 649 N N . LYS A 1 83 ? -13.441 4.396 30.203 1.00 79.00 83 LYS A N 1
ATOM 650 C CA . LYS A 1 83 ? -14.727 4.945 30.635 1.00 79.00 83 LYS A CA 1
ATOM 651 C C . LYS A 1 83 ? -15.559 3.842 31.296 1.00 79.00 83 LYS A C 1
ATOM 653 O O . LYS A 1 83 ? -16.062 2.970 30.598 1.00 79.00 83 LYS A O 1
ATOM 658 N N . GLU A 1 84 ? -15.745 3.898 32.619 1.00 64.69 84 GLU A N 1
ATOM 659 C CA . GLU A 1 84 ? -16.454 2.852 33.390 1.00 64.69 84 GLU A CA 1
ATOM 660 C C . GLU A 1 84 ? -17.849 2.505 32.851 1.00 64.69 84 GLU A C 1
ATOM 662 O O . GLU A 1 84 ? -18.228 1.341 32.818 1.00 64.69 84 GLU A O 1
ATOM 667 N N . ARG A 1 85 ? -18.604 3.494 32.358 1.00 66.00 85 ARG A N 1
ATOM 668 C CA . ARG A 1 85 ? -19.951 3.277 31.794 1.00 66.00 85 ARG A CA 1
ATOM 669 C C . ARG A 1 85 ? -19.961 2.635 30.400 1.00 66.00 85 ARG A C 1
ATOM 671 O O . ARG A 1 85 ? -21.033 2.357 29.872 1.00 66.00 85 ARG A O 1
ATOM 678 N N . CYS A 1 86 ? -18.798 2.456 29.776 1.00 64.38 86 CYS A N 1
ATOM 679 C CA . CYS A 1 86 ? -18.653 1.950 28.411 1.00 64.38 86 CYS A CA 1
ATOM 680 C C . CYS A 1 86 ? -17.466 0.980 28.282 1.00 64.38 86 CYS A C 1
ATOM 682 O O . CYS A 1 86 ? -16.875 0.898 27.203 1.00 64.38 86 CYS A O 1
ATOM 684 N N . SER A 1 87 ? -17.088 0.270 29.353 1.00 67.81 87 SER A N 1
ATOM 685 C CA . SER A 1 87 ? -15.952 -0.656 29.322 1.00 67.81 87 SER A CA 1
ATOM 686 C C . SER A 1 87 ? -16.308 -1.918 28.526 1.00 67.81 87 SER A C 1
ATOM 688 O O . SER A 1 87 ? -16.709 -2.961 29.037 1.00 67.81 87 SER A O 1
ATOM 690 N N . LEU A 1 88 ? -16.184 -1.816 27.204 1.00 78.94 88 LEU A N 1
ATOM 691 C CA . LEU A 1 88 ? -16.261 -2.975 26.329 1.00 78.94 88 LEU A CA 1
ATOM 692 C C . LEU A 1 88 ? -15.079 -3.912 26.614 1.00 78.94 88 LEU A C 1
ATOM 694 O O . LEU A 1 88 ? -13.961 -3.474 26.903 1.00 78.94 88 LEU A O 1
ATOM 698 N N . SER A 1 89 ? -15.314 -5.217 26.466 1.00 87.44 89 SER A N 1
ATOM 699 C CA . SER A 1 89 ? -14.234 -6.201 26.510 1.00 87.44 89 SER A CA 1
ATOM 700 C C . SER A 1 89 ? -13.212 -5.928 25.400 1.00 87.44 89 SER A C 1
ATOM 702 O O . SER A 1 89 ? -13.543 -5.389 24.340 1.00 87.44 89 SER A O 1
ATOM 704 N N . ALA A 1 90 ? -11.958 -6.338 25.609 1.00 84.94 90 ALA A N 1
ATOM 705 C CA . ALA A 1 90 ? -10.893 -6.136 24.623 1.00 84.94 90 ALA A CA 1
ATOM 706 C C . ALA A 1 90 ? -11.250 -6.715 23.239 1.00 84.94 90 ALA A C 1
ATOM 708 O O . ALA A 1 90 ? -10.963 -6.097 22.213 1.00 84.94 90 ALA A O 1
ATOM 709 N N . ASN A 1 91 ? -11.944 -7.858 23.213 1.00 89.62 91 ASN A N 1
ATOM 710 C CA . ASN A 1 91 ? -12.429 -8.479 21.982 1.00 89.62 91 ASN A CA 1
ATOM 711 C C . ASN A 1 91 ? -13.484 -7.613 21.287 1.00 89.62 91 ASN A C 1
ATOM 713 O O . ASN A 1 91 ? -13.393 -7.390 20.082 1.00 89.62 91 ASN A O 1
ATOM 717 N N . ALA A 1 92 ? -14.451 -7.078 22.036 1.00 89.25 92 ALA A N 1
ATOM 718 C CA . ALA A 1 92 ? -15.497 -6.236 21.469 1.00 89.25 92 ALA A CA 1
ATOM 719 C C . ALA A 1 92 ? -14.930 -4.920 20.903 1.00 89.25 92 ALA A C 1
ATOM 721 O O . ALA A 1 92 ? -15.331 -4.498 19.817 1.00 89.25 92 ALA A O 1
ATOM 722 N N . ILE A 1 93 ? -13.932 -4.319 21.567 1.00 87.50 93 ILE A N 1
ATOM 723 C CA . ILE A 1 93 ? -13.212 -3.148 21.039 1.00 87.50 93 ILE A CA 1
ATOM 724 C C . ILE A 1 93 ? -12.489 -3.513 19.739 1.00 87.50 93 ILE A C 1
ATOM 726 O O . ILE A 1 93 ? -12.658 -2.826 18.736 1.00 87.50 93 ILE A O 1
ATOM 730 N N . ARG A 1 94 ? -11.729 -4.617 19.723 1.00 87.31 94 ARG A N 1
ATOM 731 C CA . ARG A 1 94 ? -10.995 -5.076 18.534 1.00 87.31 94 ARG A CA 1
ATOM 732 C C . ARG A 1 94 ? -11.919 -5.259 17.327 1.00 87.31 94 ARG A C 1
ATOM 734 O O . ARG A 1 94 ? -11.618 -4.725 16.264 1.00 87.31 94 ARG A O 1
ATOM 741 N N . TYR A 1 95 ? -13.032 -5.976 17.481 1.00 91.19 95 TYR A N 1
ATOM 742 C CA . TYR A 1 95 ? -13.975 -6.179 16.377 1.00 91.19 95 TYR A CA 1
ATOM 743 C C . TYR A 1 95 ? -14.628 -4.870 15.925 1.00 91.19 95 TYR A C 1
ATOM 745 O O . TYR A 1 95 ? -14.744 -4.634 14.726 1.00 91.19 95 TYR A O 1
ATOM 753 N N . SER A 1 96 ? -14.967 -3.977 16.858 1.00 88.88 96 SER A N 1
ATOM 754 C CA . SER A 1 96 ? -15.538 -2.665 16.528 1.00 88.88 96 SER A CA 1
ATOM 755 C C . SER A 1 96 ? -14.574 -1.795 15.714 1.00 88.88 96 SER A C 1
ATOM 757 O O . SER A 1 96 ? -14.996 -1.116 14.780 1.00 88.88 96 SER A O 1
ATOM 759 N N . LEU A 1 97 ? -13.274 -1.831 16.028 1.00 87.94 97 LEU A N 1
ATOM 760 C CA . LEU A 1 97 ? -12.255 -1.108 15.262 1.00 87.94 97 LEU A CA 1
ATOM 761 C C . LEU A 1 97 ? -12.104 -1.667 13.845 1.00 87.94 97 LEU A C 1
ATOM 763 O O . LEU A 1 97 ? -12.049 -0.892 12.895 1.00 87.94 97 LEU A O 1
ATOM 767 N N . VAL A 1 98 ? -12.101 -2.997 13.699 1.00 89.94 98 VAL A N 1
ATOM 768 C CA . VAL A 1 98 ? -12.060 -3.651 12.381 1.00 89.94 98 VAL A CA 1
ATOM 769 C C . VAL A 1 98 ? -13.275 -3.250 11.544 1.00 89.94 98 VAL A C 1
ATOM 771 O O . VAL A 1 98 ? -13.109 -2.865 10.390 1.00 89.94 98 VAL A O 1
ATOM 774 N N . LEU A 1 99 ? -14.479 -3.266 12.126 1.00 88.81 99 LEU A N 1
ATOM 775 C CA . LEU A 1 99 ? -15.702 -2.851 11.433 1.00 88.81 99 LEU A CA 1
ATOM 776 C C . LEU A 1 99 ? -15.635 -1.382 10.992 1.00 88.81 99 LEU A C 1
ATOM 778 O O . LEU A 1 99 ? -15.873 -1.082 9.822 1.00 88.81 99 LEU A O 1
ATOM 782 N N . LYS A 1 100 ? -15.231 -0.477 11.891 1.00 86.56 100 LYS A N 1
ATOM 783 C CA . LYS A 1 100 ? -15.043 0.952 11.590 1.00 86.56 100 LYS A CA 1
ATOM 784 C C . LYS A 1 100 ? -14.103 1.171 10.401 1.00 86.56 100 LYS A C 1
ATOM 786 O O . LYS A 1 100 ? -14.416 1.953 9.504 1.00 86.56 100 LYS A O 1
ATOM 791 N N . ASP A 1 101 ? -12.947 0.513 10.409 1.00 84.06 101 ASP A N 1
ATOM 792 C CA . ASP A 1 101 ? -11.932 0.720 9.378 1.00 84.06 101 ASP A CA 1
ATOM 793 C C . ASP A 1 101 ? -12.320 0.026 8.060 1.00 84.06 101 ASP A C 1
ATOM 795 O O . ASP A 1 101 ? -12.082 0.586 6.991 1.00 84.06 101 ASP A O 1
ATOM 799 N N . SER A 1 102 ? -13.006 -1.124 8.114 1.00 84.12 102 SER A N 1
ATOM 800 C CA . SER A 1 102 ? -13.535 -1.806 6.921 1.00 84.12 102 SER A CA 1
ATOM 801 C C . SER A 1 102 ? -14.561 -0.956 6.168 1.00 84.12 102 SER A C 1
ATOM 803 O O . SER A 1 102 ? -14.431 -0.777 4.959 1.00 84.12 102 SER A O 1
ATOM 805 N N . HIS A 1 103 ? -15.494 -0.324 6.885 1.00 80.12 103 HIS A N 1
ATOM 806 C CA . HIS A 1 103 ? -16.481 0.571 6.287 1.00 80.12 103 HIS A CA 1
ATOM 807 C C . HIS A 1 103 ? -15.818 1.772 5.596 1.00 80.12 103 HIS A C 1
ATOM 809 O O . HIS A 1 103 ? -16.205 2.178 4.504 1.00 80.12 103 HIS A O 1
ATOM 815 N N . LYS A 1 104 ? -14.753 2.314 6.197 1.00 78.00 104 LYS A N 1
ATOM 816 C CA . LYS A 1 104 ? -13.984 3.411 5.599 1.00 78.00 104 LYS A CA 1
ATOM 817 C C . LYS A 1 104 ? -13.266 2.990 4.311 1.00 78.00 104 LYS A C 1
ATOM 819 O O . LYS A 1 104 ? -13.132 3.811 3.412 1.00 78.00 104 LYS A O 1
ATOM 824 N N . LEU A 1 105 ? -12.796 1.745 4.225 1.00 76.50 105 LEU A N 1
ATOM 825 C CA . LEU A 1 105 ? -12.144 1.212 3.024 1.00 76.50 105 LEU A CA 1
ATOM 826 C C . LEU A 1 105 ? -13.139 0.938 1.889 1.00 76.50 10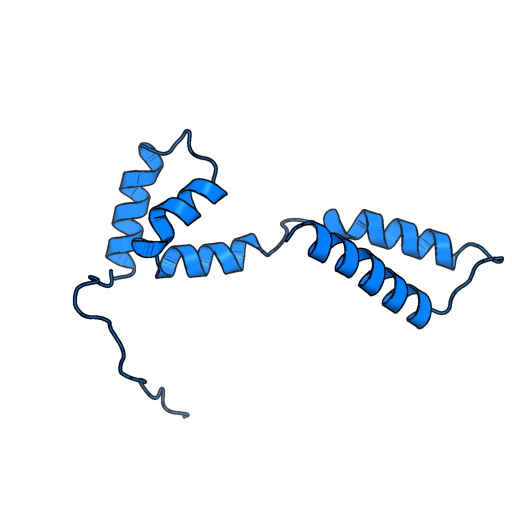5 LEU A C 1
ATOM 828 O O . LEU A 1 105 ? -12.784 1.133 0.731 1.00 76.50 105 LEU A O 1
ATOM 832 N N . GLU A 1 106 ? -14.369 0.525 2.204 1.00 75.50 106 GLU A N 1
ATOM 833 C CA . GLU A 1 106 ? -15.439 0.359 1.209 1.00 75.50 106 GLU A CA 1
ATOM 834 C C . GLU A 1 106 ? -15.860 1.690 0.583 1.00 75.50 106 GLU A C 1
ATOM 836 O O . GLU A 1 106 ? -16.071 1.746 -0.620 1.00 75.50 106 GLU A O 1
ATOM 841 N N . LEU A 1 107 ? -15.902 2.774 1.363 1.00 64.75 107 LEU A N 1
ATOM 842 C CA . LEU A 1 107 ? -16.227 4.119 0.863 1.00 64.75 107 LEU A CA 1
ATOM 843 C C . LEU A 1 107 ? -15.142 4.740 -0.036 1.00 64.75 107 LEU A C 1
ATOM 845 O O . LEU A 1 107 ? -15.379 5.774 -0.654 1.00 64.75 107 LEU A O 1
ATOM 849 N N . LEU A 1 108 ? -13.937 4.165 -0.053 1.00 57.97 108 LEU A N 1
ATOM 850 C CA . LEU A 1 108 ? -12.801 4.635 -0.853 1.00 57.97 108 LEU A CA 1
ATOM 851 C C . LEU A 1 108 ? -12.597 3.817 -2.142 1.00 57.97 108 LEU A C 1
ATOM 853 O O . LEU A 1 108 ? -11.673 4.127 -2.898 1.00 57.97 108 LEU A O 1
ATOM 857 N N . ARG A 1 109 ? -13.410 2.777 -2.365 1.00 49.16 109 ARG A N 1
ATOM 858 C CA . ARG A 1 109 ? -13.478 2.006 -3.615 1.00 49.16 109 ARG A CA 1
ATOM 859 C C . ARG A 1 109 ? -14.563 2.557 -4.528 1.00 49.16 109 ARG A C 1
ATOM 861 O O . ARG A 1 109 ? -14.335 2.481 -5.753 1.00 49.16 109 ARG A O 1
#

Organism: NCBI:txid392032

Foldseek 3Di:
DDDDDPDDDDDDPDQDDDDPVRLVVVCVVVCVVCVPPDPVVVLVVCCSVNVVVSVVCVVVVVDDPDCVVCVVLVVVLVVQCPDPVRNDDPVVSVVVSVVVVVVVVVVVD

InterPro domains:
  IPR008906 HAT, C-terminal dimerisation domain [PF05699] (32-88)
  IPR012337 Ribonuclease H-like superfamily [SSF53098] (17-105)

Solvent-accessible surface area (backbone atoms only — not comparable to full-atom values): 6878 Å² total; per-residue (Å²): 140,83,80,86,77,83,82,78,85,88,80,71,93,84,71,83,80,67,52,71,67,56,35,50,54,48,48,69,60,46,52,75,75,42,77,84,58,54,71,73,54,51,48,61,77,39,30,90,70,28,51,69,59,40,53,50,46,55,61,56,69,67,55,70,96,60,67,65,84,52,49,64,57,51,51,52,52,55,50,42,56,70,35,83,95,52,54,56,52,73,66,57,49,52,53,51,52,52,52,56,53,50,57,56,54,60,76,74,109